Protein AF-A0A378VX87-F1 (afdb_monomer_lite)

Secondary structure (DSSP, 8-state):
-HHHHHHHHHHHHTT-------TTHHHHHHHHHHHHTT-TTPPTTSHHHHHHHHHHHHHHHHHHHHTT-SEE--GGGG-TTS-HHHHHHHHHHHHTT-SS-EE----TTTTTHHHHHHHHHHHTT-B---S-SSHHHHHHHHHHHHHTTPPPP-TTT-BTT-GGGSPSSPP-----

Foldseek 3Di:
DQQVVLVVVVCVVVVHDDDDPCPPVVVVVVVLVVQCPVVLPPDAQGVNVLVVLLVVLLVVVVVCQVVQNQEDEDPVLLDPSYDLVSNVVSNQVSCVVDPRHDYDSDRCNPPCSNVVVLVVQQVSFGFDDPFPPDPSRQVVSQVVCVVQVHHRDDPPQDTRNDPVSADPPHRPPPPD

InterPro domains:
  IPR003828 Epoxyqueuosine reductase QueH [PF02677] (2-139)
  IPR003828 Epoxyqueuosine reductase QueH [PTHR36701] (2-162)

pLDDT: mean 93.06, std 9.75, range [35.06, 98.69]

Sequence (176 aa):
MLRKEENMRFAEKFGIPFIDKDDDYENDRKEWFAKAKGMEFEPERGIRCTMCFDMRFEKAVQYAHEHGFPVFTSSLGISRWKNMAQINDCGHRAAAPYDDVAYWDFNWRKGGGGARMIEISKRENFYQQEYCGCAYSLRDSNAHRKSQGRIPVKLGVLYYGDESTQYEPAPVRVDK

Radius of gyration: 17.64 Å; chains: 1; bounding box: 44×40×40 Å

Organism: Neisseria gonorrhoeae (NCBI:txid485)

Structure (mmCIF, N/CA/C/O backbone):
data_AF-A0A378VX87-F1
#
_entry.id   AF-A0A378VX87-F1
#
loop_
_atom_site.group_PDB
_atom_site.id
_atom_site.type_symbol
_atom_site.label_atom_id
_atom_site.label_alt_id
_atom_site.label_comp_id
_atom_site.label_asym_id
_atom_site.label_entity_id
_atom_site.label_seq_id
_atom_site.pdbx_PDB_ins_code
_atom_site.Cartn_x
_atom_site.Cartn_y
_atom_site.Cartn_z
_atom_site.occupancy
_atom_site.B_iso_or_equiv
_atom_site.auth_seq_id
_atom_site.auth_comp_id
_atom_site.auth_asym_id
_atom_site.auth_atom_id
_atom_site.pdbx_PDB_model_num
ATOM 1 N N . MET A 1 1 ? 3.419 -8.139 12.192 1.00 80.06 1 MET A N 1
ATOM 2 C CA . MET A 1 1 ? 2.612 -6.985 11.722 1.00 80.06 1 MET A CA 1
ATOM 3 C C . MET A 1 1 ? 1.309 -7.494 11.106 1.00 80.06 1 MET A C 1
ATOM 5 O O . MET A 1 1 ? 1.377 -8.184 10.098 1.00 80.06 1 MET A O 1
ATOM 9 N N . LEU A 1 2 ? 0.143 -7.115 11.655 1.00 91.12 2 LEU A N 1
ATOM 10 C CA . LEU A 1 2 ? -1.183 -7.691 11.327 1.00 91.12 2 LEU A CA 1
ATOM 11 C C . LEU A 1 2 ? -1.453 -7.889 9.823 1.00 91.12 2 LEU A C 1
ATOM 13 O O . LEU A 1 2 ? -1.670 -9.005 9.367 1.00 91.12 2 LEU A O 1
ATOM 17 N N . ARG A 1 3 ? -1.395 -6.815 9.022 1.00 93.12 3 ARG A N 1
ATOM 18 C CA . ARG A 1 3 ? -1.710 -6.895 7.581 1.00 93.12 3 ARG A CA 1
ATOM 19 C C . ARG A 1 3 ? -0.696 -7.696 6.770 1.00 93.12 3 ARG A C 1
ATOM 21 O O . ARG A 1 3 ? -1.048 -8.232 5.727 1.00 93.12 3 ARG A O 1
ATOM 28 N N . LYS A 1 4 ? 0.561 -7.737 7.213 1.00 93.12 4 LYS A N 1
ATOM 29 C CA . LYS A 1 4 ? 1.614 -8.511 6.550 1.00 93.12 4 LYS A CA 1
ATOM 30 C C . LYS A 1 4 ? 1.384 -9.998 6.769 1.00 93.12 4 LYS A C 1
ATOM 32 O O . LYS A 1 4 ? 1.316 -10.731 5.795 1.00 93.12 4 LYS A O 1
ATOM 37 N N . GLU A 1 5 ? 1.180 -10.401 8.020 1.00 93.88 5 GLU A N 1
ATOM 38 C CA . GLU A 1 5 ? 0.854 -11.786 8.388 1.00 93.88 5 GLU A CA 1
ATOM 39 C C . GLU A 1 5 ? -0.410 -12.269 7.663 1.00 93.88 5 GLU A C 1
ATOM 41 O O . GLU A 1 5 ? -0.443 -13.369 7.118 1.00 93.88 5 GLU A O 1
ATOM 46 N N . GLU A 1 6 ? -1.429 -11.414 7.568 1.00 94.88 6 GLU A N 1
ATOM 47 C CA . GLU A 1 6 ? -2.657 -11.709 6.832 1.00 94.88 6 GLU A CA 1
ATOM 48 C C . GLU A 1 6 ? -2.429 -11.879 5.322 1.00 94.88 6 GLU A C 1
ATOM 50 O O . GLU A 1 6 ? -2.947 -12.827 4.729 1.00 94.88 6 GLU A O 1
ATOM 55 N N . ASN A 1 7 ? -1.627 -11.003 4.708 1.00 95.31 7 ASN A N 1
ATOM 56 C CA . ASN A 1 7 ? -1.278 -11.100 3.291 1.00 95.31 7 ASN A CA 1
ATOM 57 C C . ASN A 1 7 ? -0.438 -12.354 2.998 1.00 95.31 7 ASN A C 1
ATOM 59 O O . ASN A 1 7 ? -0.685 -13.027 2.004 1.00 95.31 7 ASN A O 1
ATOM 63 N N . MET A 1 8 ? 0.502 -12.704 3.884 1.00 95.88 8 MET A N 1
ATOM 64 C CA . MET A 1 8 ? 1.301 -13.931 3.782 1.00 95.88 8 MET A CA 1
ATOM 65 C C . MET A 1 8 ? 0.415 -15.178 3.842 1.00 95.88 8 MET A C 1
ATOM 67 O O . MET A 1 8 ? 0.482 -16.014 2.946 1.00 95.88 8 MET A O 1
ATOM 71 N N . ARG A 1 9 ? -0.483 -15.263 4.834 1.00 96.25 9 ARG A N 1
ATOM 72 C CA . ARG A 1 9 ? -1.447 -16.370 4.963 1.00 96.25 9 ARG A CA 1
ATOM 73 C C . ARG A 1 9 ? -2.354 -16.485 3.736 1.00 96.25 9 ARG A C 1
ATOM 75 O O . ARG A 1 9 ? -2.668 -17.586 3.290 1.00 96.25 9 ARG A O 1
ATOM 82 N N . PHE A 1 10 ? -2.810 -15.353 3.197 1.00 96.62 10 PHE A N 1
ATOM 83 C CA . PHE A 1 10 ? -3.632 -15.352 1.991 1.00 96.62 10 PHE A CA 1
ATOM 84 C C . PHE A 1 10 ? -2.829 -15.801 0.765 1.00 96.62 10 PHE A C 1
ATOM 86 O O . PHE A 1 10 ? -3.309 -16.640 0.013 1.00 96.62 10 PHE A O 1
ATOM 93 N N . ALA A 1 11 ? -1.600 -15.317 0.580 1.00 97.31 11 ALA A N 1
ATOM 94 C CA . ALA A 1 11 ? -0.733 -15.756 -0.510 1.00 97.31 11 ALA A CA 1
ATOM 95 C C . ALA A 1 11 ? -0.467 -17.271 -0.450 1.00 97.31 11 ALA A C 1
ATOM 97 O O . ALA A 1 11 ? -0.664 -17.962 -1.449 1.00 97.31 11 ALA A O 1
ATOM 98 N N . GLU A 1 12 ? -0.142 -17.799 0.734 1.00 97.31 12 GLU A N 1
ATOM 99 C CA . GLU A 1 12 ? 0.070 -19.231 0.975 1.00 97.31 12 GLU A CA 1
ATOM 100 C C . GLU A 1 12 ? -1.162 -20.068 0.603 1.00 97.31 12 GLU A C 1
ATOM 102 O O . GLU A 1 12 ? -1.052 -21.027 -0.161 1.00 97.31 12 GLU A O 1
ATOM 107 N N . LYS A 1 13 ? -2.359 -19.659 1.051 1.00 97.44 13 LYS A N 1
ATOM 108 C CA . LYS A 1 13 ? -3.634 -20.328 0.729 1.00 97.44 13 LYS A CA 1
ATOM 109 C C . LYS A 1 13 ? -3.875 -20.478 -0.779 1.00 97.44 13 LYS A C 1
ATOM 111 O O . LYS A 1 13 ? -4.534 -21.429 -1.194 1.00 97.44 13 LYS A O 1
ATOM 116 N N . PHE A 1 14 ? -3.382 -19.542 -1.588 1.00 97.31 14 PHE A N 1
ATOM 117 C CA . PHE A 1 14 ? -3.547 -19.542 -3.045 1.00 97.31 14 PHE A CA 1
ATOM 118 C C . PHE A 1 14 ? -2.292 -20.003 -3.803 1.00 97.31 14 PHE A C 1
ATOM 120 O O . PHE A 1 14 ? -2.272 -19.926 -5.030 1.00 97.31 14 PHE A O 1
ATOM 127 N N . GLY A 1 15 ? -1.259 -20.488 -3.103 1.00 97.38 15 GLY A N 1
ATOM 128 C CA . GLY A 1 15 ? -0.008 -20.937 -3.720 1.00 97.38 15 GLY A CA 1
ATOM 129 C C . GLY A 1 15 ? 0.768 -19.816 -4.417 1.00 97.38 15 GLY A C 1
ATOM 130 O O . GLY A 1 15 ? 1.484 -20.073 -5.382 1.00 97.38 15 GLY A O 1
ATOM 131 N N . ILE A 1 16 ? 0.603 -18.570 -3.968 1.00 97.31 16 ILE A N 1
ATOM 132 C CA . ILE A 1 16 ? 1.285 -17.399 -4.524 1.00 97.31 16 ILE A CA 1
ATOM 133 C C . ILE A 1 16 ? 2.618 -17.224 -3.783 1.00 97.31 16 ILE A C 1
ATOM 135 O O . ILE A 1 16 ? 2.599 -17.060 -2.560 1.00 97.31 16 ILE A O 1
ATOM 139 N N . PRO A 1 17 ? 3.773 -17.216 -4.480 1.00 96.50 17 PRO A N 1
ATOM 140 C CA . PRO A 1 17 ? 5.054 -16.918 -3.852 1.00 96.50 17 PRO A CA 1
ATOM 141 C C . PRO A 1 17 ? 5.031 -15.548 -3.170 1.00 96.50 17 PRO A C 1
ATOM 143 O O . PRO A 1 17 ? 4.633 -14.548 -3.769 1.00 96.50 17 PRO A O 1
ATOM 146 N N . PHE A 1 18 ? 5.476 -15.503 -1.917 1.00 96.00 18 PHE A N 1
ATOM 147 C CA . PHE A 1 18 ? 5.559 -14.274 -1.140 1.00 96.00 18 PHE A CA 1
ATOM 148 C C . PHE A 1 18 ? 7.023 -13.948 -0.863 1.00 96.00 18 PHE A C 1
ATOM 150 O O . PHE A 1 18 ? 7.706 -14.700 -0.171 1.00 96.00 18 PHE A O 1
ATOM 157 N N . ILE A 1 19 ? 7.494 -12.819 -1.387 1.00 94.81 19 ILE A N 1
ATOM 158 C CA . ILE A 1 19 ? 8.832 -12.309 -1.094 1.00 94.81 19 ILE A CA 1
ATOM 159 C C . ILE A 1 19 ? 8.708 -11.199 -0.061 1.00 94.81 19 ILE A C 1
ATOM 161 O O . ILE A 1 19 ? 8.079 -10.169 -0.303 1.00 94.81 19 ILE A O 1
ATOM 165 N N . ASP A 1 20 ? 9.323 -11.423 1.093 1.00 92.12 20 ASP A N 1
ATOM 166 C CA . ASP A 1 20 ? 9.333 -10.479 2.197 1.00 92.12 20 ASP A CA 1
ATOM 167 C C . ASP A 1 20 ? 10.644 -9.682 2.215 1.00 92.12 20 ASP A C 1
ATOM 169 O O . ASP A 1 20 ? 11.699 -10.219 2.540 1.00 92.12 20 ASP A O 1
ATOM 173 N N . LYS A 1 21 ? 10.577 -8.401 1.838 1.00 89.31 21 LYS A N 1
ATOM 174 C CA . LYS A 1 21 ? 11.708 -7.450 1.823 1.00 89.31 21 LYS A CA 1
ATOM 175 C C . LYS A 1 21 ? 11.678 -6.504 3.029 1.00 89.31 21 LYS A C 1
ATOM 177 O O . LYS A 1 21 ? 11.833 -5.296 2.888 1.00 89.31 21 LYS A O 1
ATOM 182 N N . ASP A 1 22 ? 11.383 -7.063 4.196 1.00 86.69 22 ASP A N 1
ATOM 183 C CA . ASP A 1 22 ? 11.254 -6.363 5.484 1.00 86.69 22 ASP A CA 1
ATOM 184 C C . ASP A 1 22 ? 12.345 -6.815 6.477 1.00 86.69 22 ASP A C 1
ATOM 186 O O . ASP A 1 22 ? 12.144 -6.851 7.691 1.00 86.69 22 ASP A O 1
ATOM 190 N N . ASP A 1 23 ? 13.490 -7.238 5.943 1.00 86.94 23 ASP A N 1
ATOM 191 C CA . ASP A 1 23 ? 14.649 -7.767 6.663 1.00 86.94 23 ASP A CA 1
ATOM 192 C C . ASP A 1 23 ? 15.389 -6.701 7.485 1.00 86.94 23 ASP A C 1
ATOM 194 O O . ASP A 1 23 ? 15.992 -7.031 8.506 1.00 86.94 23 ASP A O 1
ATOM 198 N N . ASP A 1 24 ? 15.267 -5.424 7.110 1.00 89.12 24 ASP A N 1
ATOM 199 C CA . ASP A 1 24 ? 15.825 -4.282 7.847 1.00 89.12 24 ASP A CA 1
ATOM 200 C C . ASP A 1 24 ? 14.764 -3.224 8.203 1.00 89.12 24 ASP A C 1
ATOM 202 O O . ASP A 1 24 ? 14.919 -2.016 7.994 1.00 89.12 24 ASP A O 1
ATOM 206 N N . TYR A 1 25 ? 13.644 -3.689 8.764 1.00 88.31 25 TYR A N 1
ATOM 207 C CA . TYR A 1 25 ? 12.509 -2.833 9.124 1.00 88.31 25 TYR A CA 1
ATOM 208 C C . TYR A 1 25 ? 12.900 -1.612 9.975 1.00 88.31 25 TYR A C 1
ATOM 210 O O . TYR A 1 25 ? 12.342 -0.523 9.822 1.00 88.31 25 TYR A O 1
ATOM 218 N N . GLU A 1 26 ? 13.836 -1.775 10.913 1.00 92.25 26 GLU A N 1
ATOM 219 C CA . GLU A 1 26 ? 14.213 -0.698 11.827 1.00 92.25 26 GLU A CA 1
ATOM 220 C C . GLU A 1 26 ? 14.936 0.441 11.099 1.00 92.25 26 GLU A C 1
ATOM 222 O O . GLU A 1 26 ? 14.643 1.612 11.371 1.00 92.25 26 GLU A O 1
ATOM 227 N N . ASN A 1 27 ? 15.840 0.133 10.165 1.00 93.56 27 ASN A N 1
ATOM 228 C CA . ASN A 1 27 ? 16.515 1.169 9.388 1.00 93.56 27 ASN A CA 1
ATOM 229 C C . ASN A 1 27 ? 15.591 1.760 8.323 1.00 93.56 27 ASN A C 1
ATOM 231 O O . ASN A 1 27 ? 15.534 2.985 8.215 1.00 93.56 27 ASN A O 1
ATOM 235 N N . ASP A 1 28 ? 14.770 0.944 7.660 1.00 92.06 28 ASP A N 1
ATOM 236 C CA . ASP A 1 28 ? 13.735 1.412 6.730 1.00 92.06 28 ASP A CA 1
ATOM 237 C C . ASP A 1 28 ? 12.781 2.409 7.387 1.00 92.06 28 ASP A C 1
ATOM 239 O O . ASP A 1 28 ? 12.429 3.452 6.824 1.00 92.06 28 ASP A O 1
ATOM 243 N N . ARG A 1 29 ? 12.379 2.120 8.628 1.00 93.69 29 ARG A N 1
ATOM 244 C CA . ARG A 1 29 ? 11.539 3.020 9.413 1.00 93.69 29 ARG A CA 1
ATOM 245 C C . ARG A 1 29 ? 12.254 4.341 9.686 1.00 93.69 29 ARG A C 1
ATOM 247 O O . ARG A 1 29 ? 11.643 5.399 9.524 1.00 93.69 29 ARG A O 1
ATOM 254 N N . LYS A 1 30 ? 13.516 4.303 10.126 1.00 96.38 30 LYS A N 1
ATOM 255 C CA . LYS A 1 30 ? 14.311 5.515 10.401 1.00 96.38 30 LYS A CA 1
ATOM 256 C C . LYS A 1 30 ? 14.510 6.349 9.140 1.00 96.38 30 LYS A C 1
ATOM 258 O O . LYS A 1 30 ? 14.310 7.561 9.195 1.00 96.38 30 LYS A O 1
ATOM 263 N N . GLU A 1 31 ? 14.850 5.715 8.022 1.00 96.38 31 GLU A N 1
ATOM 264 C CA . GLU A 1 31 ? 15.008 6.377 6.728 1.00 96.38 31 GLU A CA 1
ATOM 265 C C . GLU A 1 31 ? 13.702 7.051 6.302 1.00 96.38 31 GLU A C 1
ATOM 267 O O . GLU A 1 31 ? 13.700 8.230 5.939 1.00 96.38 31 GLU A O 1
ATOM 272 N N . TRP A 1 32 ? 12.573 6.348 6.427 1.00 97.00 32 TRP A N 1
ATOM 273 C CA . TRP A 1 32 ? 11.270 6.917 6.105 1.00 97.00 32 TRP A CA 1
ATOM 274 C C . TRP A 1 32 ? 10.966 8.164 6.944 1.00 97.00 32 TRP A C 1
ATOM 276 O O . TRP A 1 32 ? 10.532 9.178 6.398 1.00 97.00 32 TRP A O 1
ATOM 286 N N . PHE A 1 33 ? 11.223 8.130 8.258 1.00 97.81 33 PHE A N 1
ATOM 287 C CA . PHE A 1 33 ? 11.037 9.305 9.119 1.00 97.81 33 PHE A CA 1
ATOM 288 C C . PHE A 1 33 ? 12.003 10.443 8.777 1.00 97.81 33 PHE A C 1
ATOM 290 O O . PHE A 1 33 ? 11.596 11.603 8.805 1.00 97.81 33 PHE A O 1
ATOM 297 N N . ALA A 1 34 ? 13.250 10.133 8.419 1.00 98.12 34 ALA A N 1
ATOM 298 C CA . ALA A 1 34 ? 14.219 11.134 7.990 1.00 98.12 34 ALA A CA 1
ATOM 299 C C . ALA A 1 34 ? 13.764 11.844 6.703 1.00 98.12 34 ALA A C 1
ATOM 301 O O . ALA A 1 34 ? 13.784 13.073 6.653 1.00 98.12 34 ALA A O 1
ATOM 302 N N . LYS A 1 35 ? 13.277 11.097 5.700 1.00 97.62 35 LYS A N 1
ATOM 303 C CA . LYS A 1 35 ? 12.718 11.661 4.456 1.00 97.62 35 LYS A CA 1
ATOM 304 C C . LYS A 1 35 ? 11.398 12.405 4.675 1.00 97.62 35 LYS A C 1
ATOM 306 O O . LYS A 1 35 ? 11.098 13.344 3.947 1.00 97.62 35 LYS A O 1
ATOM 311 N N . ALA A 1 36 ? 10.599 11.994 5.662 1.00 97.69 36 ALA A N 1
ATOM 312 C CA . ALA A 1 36 ? 9.327 12.638 5.993 1.00 97.69 36 ALA A CA 1
ATOM 313 C C . ALA A 1 36 ? 9.474 13.940 6.795 1.00 97.69 36 ALA A C 1
ATOM 315 O O . ALA A 1 36 ? 8.471 14.630 7.001 1.00 97.69 36 ALA A O 1
ATOM 316 N N . LYS A 1 37 ? 10.684 14.275 7.257 1.00 98.00 37 LYS A N 1
ATOM 317 C CA . LYS A 1 37 ? 10.946 15.488 8.033 1.00 98.00 37 LYS A CA 1
ATOM 318 C C . LYS A 1 37 ? 10.551 16.738 7.241 1.00 98.00 37 LYS A C 1
ATOM 320 O O . LYS A 1 37 ? 10.949 16.902 6.091 1.00 98.00 37 LYS A O 1
ATOM 325 N N . GLY A 1 38 ? 9.778 17.625 7.861 1.00 98.06 38 GLY A N 1
ATOM 326 C CA . GLY A 1 38 ? 9.196 18.809 7.218 1.00 98.06 38 GLY A CA 1
ATOM 327 C C . GLY A 1 38 ? 7.882 18.546 6.469 1.00 98.06 38 GLY A C 1
ATOM 328 O O . GLY A 1 38 ? 7.250 19.493 6.012 1.00 98.06 38 GLY A O 1
ATOM 329 N N . MET A 1 39 ? 7.441 17.286 6.359 1.00 98.25 39 MET A N 1
ATOM 330 C CA . MET A 1 39 ? 6.168 16.889 5.740 1.00 98.25 39 MET A CA 1
ATOM 331 C C . MET A 1 39 ? 5.169 16.324 6.764 1.00 98.25 39 MET A C 1
ATOM 333 O O . MET A 1 39 ? 4.192 15.649 6.413 1.00 98.25 39 MET A O 1
ATOM 337 N N . GLU A 1 40 ? 5.397 16.555 8.057 1.00 97.12 40 GLU A N 1
ATOM 338 C CA . GLU A 1 40 ? 4.624 15.956 9.146 1.00 97.12 40 GLU A CA 1
ATOM 339 C C . GLU A 1 40 ? 3.159 16.388 9.107 1.00 97.12 40 GLU A C 1
ATOM 341 O O . GLU A 1 40 ? 2.287 15.619 9.508 1.00 97.12 40 GLU A O 1
ATOM 346 N N . PHE A 1 41 ? 2.870 17.593 8.615 1.00 97.00 41 PHE A N 1
ATOM 347 C CA . PHE A 1 41 ? 1.520 18.164 8.534 1.00 97.00 41 PHE A CA 1
ATOM 348 C C . PHE A 1 41 ? 0.950 18.217 7.117 1.00 97.00 41 PHE A C 1
ATOM 350 O O . PHE A 1 41 ? -0.171 18.681 6.932 1.00 97.00 41 PHE A O 1
ATOM 357 N N . GLU A 1 42 ? 1.670 17.678 6.132 1.00 97.19 42 GLU A N 1
ATOM 358 C CA . GLU A 1 42 ? 1.128 17.511 4.786 1.00 97.19 42 GLU A CA 1
ATOM 359 C C . GLU A 1 42 ? -0.147 16.655 4.827 1.00 97.19 42 GLU A C 1
ATOM 361 O O . GLU A 1 42 ? -0.187 15.640 5.539 1.00 97.19 42 GLU A O 1
ATOM 366 N N . PRO A 1 43 ? -1.202 17.017 4.086 1.00 94.06 43 PRO A N 1
ATOM 367 C CA . PRO A 1 43 ? -2.415 16.218 4.048 1.00 94.06 43 PRO A CA 1
ATOM 368 C C . PRO A 1 43 ? -2.166 14.873 3.354 1.00 94.06 43 PRO A C 1
ATOM 370 O O . PRO A 1 43 ? -1.217 14.682 2.587 1.00 94.06 43 PRO A O 1
ATOM 373 N N . GLU A 1 44 ? -3.051 13.903 3.586 1.00 92.81 44 GLU A N 1
ATOM 374 C CA . GLU A 1 44 ? -3.088 12.708 2.742 1.00 92.81 44 GLU A CA 1
ATOM 375 C C . GLU A 1 44 ? -3.337 13.106 1.276 1.00 92.81 44 GLU A C 1
ATOM 377 O O . GLU A 1 44 ? -4.119 14.013 1.002 1.00 92.81 44 GLU A O 1
ATOM 382 N N . ARG A 1 45 ? -2.671 12.419 0.336 1.00 95.12 45 ARG A N 1
ATOM 383 C CA . ARG A 1 45 ? -2.539 12.796 -1.090 1.00 95.12 45 ARG A CA 1
ATOM 384 C C . ARG A 1 45 ? -1.610 13.991 -1.361 1.00 95.12 45 ARG A C 1
ATOM 386 O O . ARG A 1 45 ? -1.381 14.293 -2.526 1.00 95.12 45 ARG A O 1
ATOM 393 N N . GLY A 1 46 ? -1.038 14.620 -0.333 1.00 96.44 46 GLY A N 1
ATOM 394 C CA . GLY A 1 46 ? 0.023 15.624 -0.468 1.00 96.44 46 GLY A CA 1
ATOM 395 C C . GLY A 1 46 ? 1.395 15.015 -0.774 1.00 96.44 46 GLY A C 1
ATOM 396 O O . GLY A 1 46 ? 1.523 13.807 -1.009 1.00 96.44 46 GLY A O 1
ATOM 397 N N . ILE A 1 47 ? 2.440 15.846 -0.726 1.00 97.94 47 ILE A N 1
ATOM 398 C CA . ILE A 1 47 ? 3.808 15.467 -1.134 1.00 97.94 47 ILE A CA 1
ATOM 399 C C . ILE A 1 47 ? 4.402 14.333 -0.287 1.00 97.94 47 ILE A C 1
ATOM 401 O O . ILE A 1 47 ? 5.162 13.512 -0.797 1.00 97.94 47 ILE A O 1
ATOM 405 N N . ARG A 1 48 ? 3.979 14.200 0.978 1.00 97.88 48 ARG A N 1
ATOM 406 C CA . ARG A 1 48 ? 4.376 13.074 1.835 1.00 97.88 48 ARG A CA 1
ATOM 407 C C . ARG A 1 48 ? 3.960 11.730 1.243 1.00 97.88 48 ARG A C 1
ATOM 409 O O . ARG A 1 48 ? 4.684 10.748 1.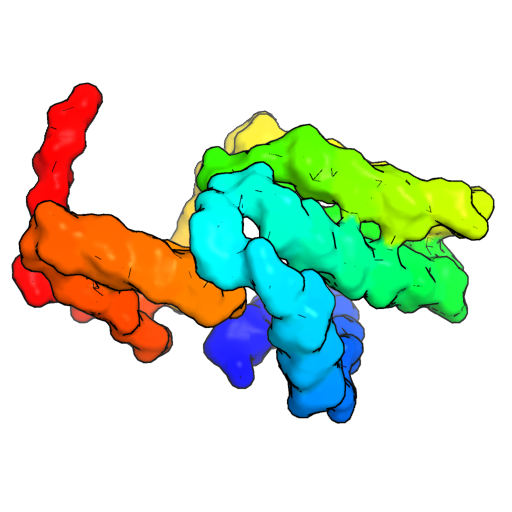382 1.00 97.88 48 ARG A O 1
ATOM 416 N N . CYS A 1 49 ? 2.776 11.659 0.630 1.00 97.81 49 CYS A N 1
ATOM 417 C CA . CYS A 1 49 ? 2.316 10.431 -0.012 1.00 97.81 49 CYS A CA 1
ATOM 418 C C . CYS A 1 49 ? 3.161 10.108 -1.245 1.00 97.81 49 CYS A C 1
ATOM 420 O O . CYS A 1 49 ? 3.538 8.952 -1.385 1.00 97.81 49 CYS A O 1
ATOM 422 N N . THR A 1 50 ? 3.519 11.107 -2.059 1.00 98.31 50 THR A N 1
ATOM 423 C CA . THR A 1 50 ? 4.449 10.941 -3.190 1.00 98.31 50 THR A CA 1
ATOM 424 C C . THR A 1 50 ? 5.779 10.351 -2.718 1.00 98.31 50 THR A C 1
ATOM 426 O O . THR A 1 50 ? 6.114 9.249 -3.129 1.00 98.31 50 THR A O 1
ATOM 429 N N . MET A 1 51 ? 6.447 10.986 -1.745 1.00 98.12 51 MET A N 1
ATOM 430 C CA . MET A 1 51 ? 7.706 10.482 -1.166 1.00 98.12 51 MET A CA 1
ATOM 431 C C . MET A 1 51 ? 7.568 9.042 -0.644 1.00 98.12 51 MET A C 1
ATOM 433 O O . MET A 1 51 ? 8.404 8.177 -0.892 1.00 98.12 51 MET A O 1
ATOM 437 N N . CYS A 1 52 ? 6.473 8.768 0.069 1.00 97.62 52 CYS A N 1
ATOM 438 C CA . CYS A 1 52 ? 6.175 7.459 0.637 1.00 97.62 52 CYS A CA 1
ATOM 439 C C . CYS A 1 52 ? 5.981 6.378 -0.443 1.00 97.62 52 CYS A C 1
ATOM 441 O O . CYS A 1 52 ? 6.305 5.213 -0.195 1.00 97.62 52 CYS A O 1
ATOM 443 N N . PHE A 1 53 ? 5.411 6.732 -1.596 1.00 98.00 53 PHE A N 1
ATOM 444 C CA . PHE A 1 53 ? 5.220 5.822 -2.720 1.00 98.00 53 PHE A CA 1
ATOM 445 C C . PHE A 1 53 ? 6.505 5.641 -3.517 1.00 98.00 53 PHE A C 1
ATOM 447 O O . PHE A 1 53 ? 6.850 4.490 -3.757 1.00 98.00 53 PHE A O 1
ATOM 454 N N . ASP A 1 54 ? 7.228 6.719 -3.840 1.00 98.12 54 ASP A N 1
ATOM 455 C CA . ASP A 1 54 ? 8.509 6.661 -4.559 1.00 98.12 54 ASP A CA 1
ATOM 456 C C . ASP A 1 54 ? 9.462 5.675 -3.860 1.00 98.12 54 ASP A C 1
ATOM 458 O O . ASP A 1 54 ? 9.839 4.671 -4.453 1.00 98.12 54 ASP A O 1
ATOM 462 N N . MET A 1 55 ? 9.684 5.833 -2.548 1.00 95.94 55 MET A N 1
ATOM 463 C CA . MET A 1 55 ? 10.552 4.939 -1.763 1.00 95.94 55 MET A CA 1
ATOM 464 C C . MET A 1 55 ? 10.139 3.453 -1.826 1.00 95.94 55 MET A C 1
ATOM 466 O O . MET A 1 55 ? 10.976 2.558 -1.754 1.00 95.94 55 MET A O 1
ATOM 470 N N . ARG A 1 56 ? 8.834 3.157 -1.919 1.00 95.94 56 ARG A N 1
ATOM 471 C CA . ARG A 1 56 ? 8.330 1.771 -2.006 1.00 95.94 56 ARG A CA 1
ATOM 472 C C . ARG A 1 56 ? 8.443 1.219 -3.420 1.00 95.94 56 ARG A C 1
ATOM 474 O O . ARG A 1 56 ? 8.747 0.042 -3.585 1.00 95.94 56 ARG A O 1
ATOM 481 N N . PHE A 1 57 ? 8.158 2.049 -4.418 1.00 98.25 57 PHE A N 1
ATOM 482 C CA . PHE A 1 57 ? 8.227 1.657 -5.815 1.00 98.25 57 PHE A CA 1
ATOM 483 C C . PHE A 1 57 ? 9.668 1.466 -6.277 1.00 98.25 57 PHE A C 1
ATOM 485 O O . PHE A 1 57 ? 9.910 0.491 -6.974 1.00 98.25 57 PHE A O 1
ATOM 492 N N . GLU A 1 58 ? 10.612 2.294 -5.820 1.00 97.31 58 GLU A N 1
ATOM 493 C CA . GLU A 1 58 ? 12.055 2.128 -6.055 1.00 97.31 58 GLU A CA 1
ATOM 494 C C . GLU A 1 58 ? 12.541 0.746 -5.598 1.00 97.31 58 GLU A C 1
ATOM 496 O O . GLU A 1 58 ? 13.152 0.015 -6.374 1.00 97.31 58 GLU A O 1
ATOM 501 N N . LYS A 1 59 ? 12.182 0.322 -4.379 1.00 95.62 59 LYS A N 1
ATOM 502 C CA . LYS A 1 59 ? 12.520 -1.024 -3.888 1.00 95.62 59 LYS A CA 1
ATOM 503 C C . LYS A 1 59 ? 11.841 -2.138 -4.691 1.00 95.62 59 LYS A C 1
ATOM 505 O O . LYS A 1 59 ? 12.454 -3.167 -4.964 1.00 95.62 59 LYS A O 1
ATOM 510 N N . ALA A 1 60 ? 10.569 -1.957 -5.051 1.00 97.19 60 ALA A N 1
ATOM 511 C CA . ALA A 1 60 ? 9.803 -2.972 -5.775 1.00 97.19 60 ALA A CA 1
ATOM 512 C C . ALA A 1 60 ? 10.319 -3.184 -7.207 1.00 97.19 60 ALA A C 1
ATOM 514 O O . ALA A 1 60 ? 10.448 -4.326 -7.642 1.00 97.19 60 ALA A O 1
ATOM 515 N N . VAL A 1 61 ? 10.623 -2.101 -7.925 1.00 98.44 61 VAL A N 1
ATOM 516 C CA . VAL A 1 61 ? 11.140 -2.178 -9.295 1.00 98.44 61 VAL A CA 1
ATOM 517 C C . VAL A 1 61 ? 12.578 -2.680 -9.326 1.00 98.44 61 VAL A C 1
ATOM 519 O O . VAL A 1 61 ? 12.900 -3.498 -10.179 1.00 98.44 61 VAL A O 1
ATOM 522 N N . GLN A 1 62 ? 13.412 -2.284 -8.356 1.00 97.56 62 GLN A N 1
ATOM 523 C CA . GLN A 1 62 ? 14.762 -2.822 -8.223 1.00 97.56 62 GLN A CA 1
ATOM 524 C C . GLN A 1 62 ? 14.712 -4.345 -8.065 1.00 97.56 62 GLN A C 1
ATOM 526 O O . GLN A 1 62 ? 15.409 -5.066 -8.772 1.00 97.56 62 GLN A O 1
ATOM 531 N N . TYR A 1 63 ? 13.831 -4.847 -7.193 1.00 97.44 63 TYR A N 1
ATOM 532 C CA . TYR A 1 63 ? 13.653 -6.287 -7.033 1.00 97.44 63 TYR A CA 1
ATOM 533 C C . TYR A 1 63 ? 13.165 -6.958 -8.322 1.00 97.44 63 TYR A C 1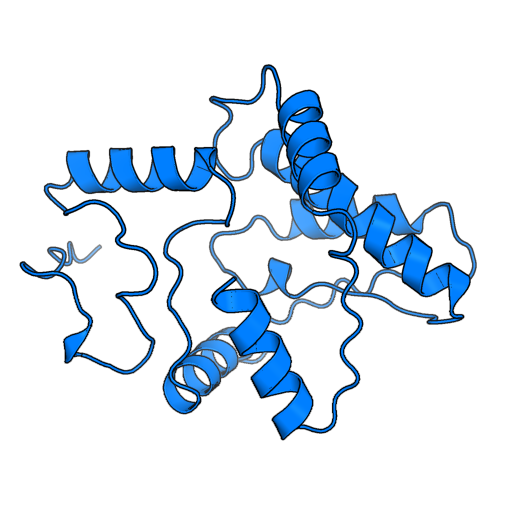
ATOM 535 O O . TYR A 1 63 ? 13.658 -8.028 -8.678 1.00 97.44 63 TYR A O 1
ATOM 543 N N . ALA A 1 64 ? 12.210 -6.333 -9.020 1.00 98.19 64 ALA A N 1
ATOM 544 C CA . ALA A 1 64 ? 11.699 -6.837 -10.288 1.00 98.19 64 ALA A CA 1
ATOM 545 C C . ALA A 1 64 ? 12.818 -6.984 -11.332 1.00 98.19 64 ALA A C 1
ATOM 547 O O . ALA A 1 64 ? 12.963 -8.060 -11.909 1.00 98.19 64 ALA A O 1
ATOM 548 N N . HIS A 1 65 ? 13.646 -5.950 -11.484 1.00 98.31 65 HIS A N 1
ATOM 549 C CA . HIS A 1 65 ? 14.802 -5.922 -12.378 1.00 98.31 65 HIS A CA 1
ATOM 550 C C . HIS A 1 65 ? 15.824 -7.013 -12.025 1.00 98.31 65 HIS A C 1
ATOM 552 O O . HIS A 1 65 ? 16.147 -7.863 -12.851 1.00 98.31 65 HIS A O 1
ATOM 558 N N . GLU A 1 66 ? 16.261 -7.071 -10.763 1.00 98.12 66 GLU A N 1
ATOM 559 C CA . GLU A 1 66 ? 17.266 -8.037 -10.287 1.00 98.12 66 GLU A CA 1
ATOM 560 C C . GLU A 1 66 ? 16.851 -9.508 -10.477 1.00 98.12 66 GLU A C 1
ATOM 562 O O . GLU A 1 66 ? 17.704 -10.393 -10.511 1.00 98.12 66 GLU A O 1
ATOM 567 N N . HIS A 1 67 ? 15.547 -9.779 -10.590 1.00 97.94 67 HIS A N 1
ATOM 568 C CA . HIS A 1 67 ? 14.990 -11.132 -10.684 1.00 97.94 67 HIS A CA 1
ATOM 569 C C . HIS A 1 67 ? 14.298 -11.404 -12.028 1.00 97.94 67 HIS A C 1
ATOM 571 O O . HIS A 1 67 ? 13.650 -12.441 -12.182 1.00 97.94 67 HIS A O 1
ATOM 577 N N . GLY A 1 68 ? 14.434 -10.501 -13.007 1.00 98.06 68 GLY A N 1
ATOM 578 C CA . GLY A 1 68 ? 13.906 -10.683 -14.360 1.00 98.06 68 GLY A CA 1
ATOM 579 C C . GLY A 1 68 ? 12.377 -10.691 -14.452 1.00 98.06 68 GLY A C 1
ATOM 580 O O . GLY A 1 68 ? 11.820 -11.335 -15.343 1.00 98.06 68 GLY A O 1
ATOM 581 N N . PHE A 1 69 ? 11.678 -10.012 -13.539 1.00 98.19 69 PHE A N 1
ATOM 582 C CA . PHE A 1 69 ? 10.237 -9.799 -13.653 1.00 98.19 69 PHE A CA 1
ATOM 583 C C . PHE A 1 69 ? 9.967 -8.646 -14.633 1.00 98.19 69 PHE A C 1
ATOM 585 O O . PHE A 1 69 ? 10.259 -7.500 -14.302 1.00 98.19 69 PHE A O 1
ATOM 592 N N . PRO A 1 70 ? 9.339 -8.893 -15.798 1.00 98.25 70 PRO A N 1
ATOM 593 C CA . PRO A 1 70 ? 9.191 -7.869 -16.837 1.00 98.25 70 PRO A CA 1
ATOM 594 C C . PRO A 1 70 ? 8.145 -6.800 -16.494 1.00 98.25 70 PRO A C 1
ATOM 596 O O . PRO A 1 70 ? 8.023 -5.783 -17.175 1.00 98.25 70 PRO A O 1
ATOM 599 N N . VAL A 1 71 ? 7.322 -7.054 -15.474 1.00 98.44 71 VAL A N 1
ATOM 600 C CA . VAL A 1 71 ? 6.200 -6.204 -15.086 1.00 98.44 71 VAL A CA 1
ATOM 601 C C . VAL A 1 71 ? 6.063 -6.192 -13.570 1.00 98.44 71 VAL A C 1
ATOM 603 O O . VAL A 1 71 ? 6.076 -7.243 -12.929 1.00 98.44 71 VAL A O 1
ATOM 606 N N . PHE A 1 72 ? 5.825 -5.011 -13.007 1.00 98.25 72 PHE A N 1
ATOM 607 C CA . PHE A 1 72 ? 5.407 -4.835 -11.617 1.00 98.25 72 PHE A CA 1
ATOM 608 C C . PHE A 1 72 ? 4.185 -3.913 -11.531 1.00 98.25 72 PHE A C 1
ATOM 610 O O . PHE A 1 72 ? 3.893 -3.128 -12.432 1.00 98.25 72 PHE A O 1
ATOM 617 N N . THR A 1 73 ? 3.424 -4.022 -10.445 1.00 97.88 73 THR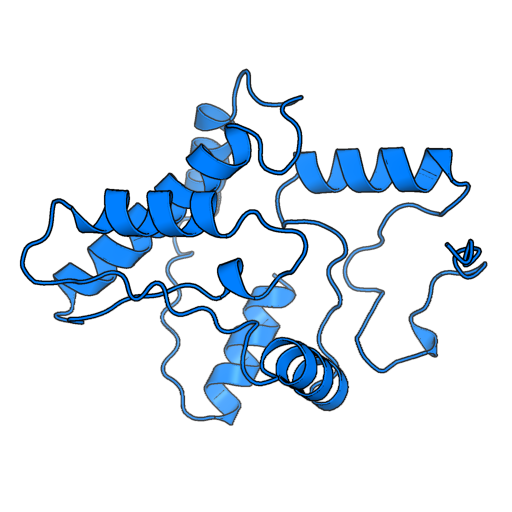 A N 1
ATOM 618 C CA . THR A 1 73 ? 2.232 -3.197 -10.199 1.00 97.88 73 THR A CA 1
ATOM 619 C C . THR A 1 73 ? 2.004 -3.027 -8.699 1.00 97.88 73 THR A C 1
ATOM 621 O O . THR A 1 73 ? 2.770 -3.531 -7.877 1.00 97.88 73 THR A O 1
ATOM 624 N N . SER A 1 74 ? 0.947 -2.313 -8.314 1.00 96.12 74 SER A N 1
ATOM 625 C CA . SER A 1 74 ? 0.613 -2.079 -6.915 1.00 96.12 74 SER A CA 1
ATOM 626 C C . SER A 1 74 ? -0.876 -2.186 -6.617 1.00 96.12 74 SER A C 1
ATOM 628 O O . SER A 1 74 ? -1.733 -1.676 -7.336 1.00 96.12 74 SER A O 1
ATOM 630 N N . SER A 1 75 ? -1.185 -2.760 -5.454 1.00 94.06 75 SER A N 1
ATOM 631 C CA . SER A 1 75 ? -2.535 -2.759 -4.886 1.00 94.06 75 SER A CA 1
ATOM 632 C C . SER A 1 75 ? -2.951 -1.398 -4.314 1.00 94.06 75 SER A C 1
ATOM 634 O O . SER A 1 75 ? -4.134 -1.198 -4.038 1.00 94.06 75 SER A O 1
ATOM 636 N N . LEU A 1 76 ? -2.035 -0.424 -4.177 1.00 93.81 76 LEU A N 1
ATOM 637 C CA . LEU A 1 76 ? -2.346 0.931 -3.688 1.00 93.81 76 LEU A CA 1
ATOM 638 C C . LEU A 1 76 ? -3.478 1.590 -4.495 1.00 93.81 76 LEU A C 1
ATOM 640 O O . LEU A 1 76 ? -4.304 2.324 -3.939 1.00 93.81 76 LEU A O 1
ATOM 644 N N . GLY A 1 77 ? -3.541 1.279 -5.793 1.00 92.00 77 GLY A N 1
ATOM 645 C CA . GLY A 1 77 ? -4.540 1.782 -6.726 1.00 92.00 77 GLY A CA 1
ATOM 646 C C . GLY A 1 77 ? -5.976 1.368 -6.401 1.00 92.00 77 GLY A C 1
ATOM 647 O O . GLY A 1 77 ? -6.884 2.090 -6.797 1.00 92.00 77 GLY A O 1
ATOM 648 N N . ILE A 1 78 ? -6.235 0.297 -5.636 1.00 92.75 78 ILE A N 1
ATOM 649 C CA . ILE A 1 78 ? -7.611 -0.185 -5.391 1.00 92.75 78 ILE A CA 1
ATOM 650 C C . ILE A 1 78 ? -8.430 0.745 -4.479 1.00 92.75 78 ILE A C 1
ATOM 652 O O . ILE A 1 78 ? -9.653 0.834 -4.597 1.00 92.75 78 ILE A O 1
ATOM 656 N N . SER A 1 79 ? -7.780 1.476 -3.570 1.00 88.94 79 SER A N 1
ATOM 657 C CA . SER A 1 79 ? -8.482 2.288 -2.571 1.00 88.94 79 SER A CA 1
ATOM 658 C C . SER A 1 79 ? -9.034 3.578 -3.173 1.00 88.94 79 SER A C 1
ATOM 660 O O . SER A 1 79 ? -8.270 4.446 -3.588 1.00 88.94 79 SER A O 1
ATOM 662 N N . ARG A 1 80 ? -10.359 3.783 -3.115 1.00 87.94 80 ARG A N 1
ATOM 663 C CA . ARG A 1 80 ? -11.014 5.037 -3.551 1.00 87.94 80 ARG A CA 1
ATOM 664 C C . ARG A 1 80 ? -10.488 6.295 -2.848 1.00 87.94 80 ARG A C 1
ATOM 666 O O . ARG A 1 80 ? -10.659 7.401 -3.349 1.00 87.94 80 ARG A O 1
ATOM 673 N N . TRP A 1 81 ? -9.863 6.130 -1.683 1.00 88.00 81 TRP A N 1
ATOM 674 C CA . TRP A 1 81 ? -9.322 7.231 -0.893 1.00 88.00 81 TRP A CA 1
ATOM 675 C C . TRP A 1 81 ? -7.953 7.704 -1.386 1.00 88.00 81 TRP A C 1
ATOM 677 O O . TRP A 1 81 ? -7.495 8.755 -0.943 1.00 88.00 81 TRP A O 1
ATOM 687 N N . LYS A 1 82 ? -7.317 6.992 -2.321 1.00 91.94 82 LYS A N 1
ATOM 688 C CA . LYS A 1 82 ? -6.027 7.369 -2.903 1.00 91.94 82 LYS A CA 1
ATOM 689 C C . LYS A 1 82 ? -6.177 8.100 -4.230 1.00 91.94 82 LYS A C 1
ATOM 691 O O . LYS A 1 82 ? -7.050 7.762 -5.036 1.00 91.94 82 LYS A O 1
ATOM 696 N N . ASN A 1 83 ? -5.271 9.046 -4.472 1.00 95.69 83 ASN A N 1
ATOM 697 C CA . ASN A 1 83 ? -5.092 9.650 -5.785 1.00 95.69 83 ASN A CA 1
ATOM 698 C C . ASN A 1 83 ? -4.371 8.643 -6.696 1.00 95.69 83 ASN A C 1
ATOM 700 O O . ASN A 1 83 ? -3.216 8.307 -6.459 1.00 95.69 83 ASN A O 1
ATOM 704 N N . MET A 1 84 ? -5.083 8.126 -7.699 1.00 95.69 84 MET A N 1
ATOM 705 C CA . MET A 1 84 ? -4.550 7.096 -8.595 1.00 95.69 84 MET A CA 1
ATOM 706 C C . MET A 1 84 ? -3.485 7.653 -9.541 1.00 95.69 84 MET A C 1
ATOM 708 O O . MET A 1 84 ? -2.509 6.960 -9.791 1.00 95.69 84 MET A O 1
ATOM 712 N N . ALA A 1 85 ? -3.639 8.899 -10.005 1.00 97.44 85 ALA A N 1
ATOM 713 C CA . ALA A 1 85 ? -2.638 9.546 -10.849 1.00 97.44 85 ALA A CA 1
ATOM 714 C C . ALA A 1 85 ? -1.316 9.682 -10.085 1.00 97.44 85 ALA A C 1
ATOM 716 O O . ALA A 1 85 ? -0.301 9.194 -10.546 1.00 97.44 85 ALA A O 1
ATOM 717 N N . GLN A 1 86 ? -1.367 10.170 -8.838 1.00 98.12 86 GLN A N 1
ATOM 718 C CA . GLN A 1 86 ? -0.190 10.253 -7.963 1.00 98.12 86 GLN A CA 1
ATOM 719 C C . GLN A 1 86 ? 0.523 8.901 -7.783 1.00 98.12 86 GLN A C 1
ATOM 721 O O . GLN A 1 86 ? 1.745 8.851 -7.799 1.00 98.12 86 GLN A O 1
ATOM 726 N N . ILE A 1 87 ? -0.225 7.810 -7.582 1.00 98.00 87 ILE A N 1
ATOM 727 C CA . ILE A 1 87 ? 0.362 6.467 -7.435 1.00 98.00 87 ILE A CA 1
ATOM 728 C C . ILE A 1 87 ? 1.019 6.021 -8.743 1.00 98.00 87 ILE A C 1
ATOM 730 O O . ILE A 1 87 ? 2.137 5.516 -8.715 1.00 98.00 87 ILE A O 1
ATOM 734 N N . ASN A 1 88 ? 0.323 6.198 -9.867 1.00 98.31 88 ASN A N 1
ATOM 735 C CA . ASN A 1 88 ? 0.813 5.763 -11.168 1.00 98.31 88 ASN A CA 1
ATOM 736 C C . ASN A 1 88 ? 2.034 6.573 -11.608 1.00 98.31 88 ASN A C 1
ATOM 738 O O . ASN A 1 88 ? 2.985 5.985 -12.107 1.00 98.31 88 ASN A O 1
ATOM 742 N N . ASP A 1 89 ? 2.051 7.878 -11.339 1.00 98.56 89 ASP A N 1
ATOM 743 C CA . ASP A 1 89 ? 3.201 8.741 -11.599 1.00 98.56 89 ASP A CA 1
ATOM 744 C C . ASP A 1 89 ? 4.438 8.254 -10.831 1.00 98.56 89 ASP A C 1
ATOM 746 O O . ASP A 1 89 ? 5.517 8.179 -11.409 1.00 98.56 89 ASP A O 1
ATOM 750 N N . CYS A 1 90 ? 4.300 7.864 -9.556 1.00 98.69 90 CYS A N 1
ATOM 751 C CA . CYS A 1 90 ? 5.399 7.264 -8.787 1.00 98.69 90 CYS A CA 1
ATOM 752 C C . CYS A 1 90 ? 5.862 5.919 -9.375 1.00 98.69 90 CYS A C 1
ATOM 754 O O . CYS A 1 90 ? 7.063 5.676 -9.461 1.00 98.69 90 CYS A O 1
ATOM 756 N N . GLY A 1 91 ? 4.931 5.056 -9.796 1.00 98.56 91 GLY A N 1
ATOM 757 C CA . GLY A 1 91 ? 5.257 3.769 -10.419 1.00 98.56 91 GLY A CA 1
ATOM 758 C C . GLY A 1 91 ? 6.026 3.930 -11.734 1.00 98.56 91 GLY A C 1
ATOM 759 O O . GLY A 1 91 ? 7.081 3.326 -11.909 1.00 98.56 91 GLY A O 1
ATOM 760 N N . HIS A 1 92 ? 5.550 4.811 -12.619 1.00 98.69 92 HIS A N 1
ATOM 761 C CA . HIS A 1 92 ? 6.223 5.148 -13.879 1.00 98.69 92 HIS A CA 1
ATOM 762 C C . HIS A 1 92 ? 7.593 5.795 -13.644 1.00 98.69 92 HIS A C 1
ATOM 764 O O . HIS A 1 92 ? 8.564 5.429 -14.301 1.00 98.69 92 HIS A O 1
ATOM 770 N N . ARG A 1 93 ? 7.704 6.711 -12.670 1.00 98.62 93 ARG A N 1
ATOM 771 C CA . ARG A 1 93 ? 8.979 7.351 -12.302 1.00 98.62 93 ARG A CA 1
ATOM 772 C C . ARG A 1 93 ? 10.007 6.332 -11.805 1.00 98.62 93 ARG A C 1
ATOM 774 O O . ARG A 1 93 ? 11.173 6.443 -12.162 1.00 98.62 93 ARG A O 1
ATOM 781 N N . ALA A 1 94 ? 9.576 5.355 -11.006 1.00 98.69 94 ALA A N 1
ATOM 782 C CA . ALA A 1 94 ? 10.447 4.295 -10.509 1.00 98.69 94 ALA A CA 1
ATOM 783 C C . ALA A 1 94 ? 10.908 3.351 -11.632 1.00 98.69 94 ALA A C 1
ATOM 785 O O . ALA A 1 94 ? 12.052 2.916 -11.617 1.00 98.69 94 ALA A O 1
ATOM 786 N N . ALA A 1 95 ? 10.042 3.064 -12.610 1.00 98.62 95 ALA A N 1
ATOM 787 C CA . ALA A 1 95 ? 10.361 2.216 -13.760 1.00 98.62 95 ALA A CA 1
ATOM 788 C C . ALA A 1 95 ? 11.306 2.868 -14.775 1.00 98.62 95 ALA A C 1
ATOM 790 O O . ALA A 1 95 ? 12.089 2.169 -15.402 1.00 98.62 95 ALA A O 1
ATOM 791 N N . ALA A 1 96 ? 11.258 4.195 -14.919 1.00 98.44 96 ALA A N 1
ATOM 792 C CA . ALA A 1 96 ? 11.976 4.933 -15.959 1.00 98.44 96 ALA A CA 1
ATOM 793 C C . ALA A 1 96 ? 13.486 4.622 -16.124 1.00 98.44 96 ALA A C 1
ATOM 795 O O . ALA A 1 96 ? 13.958 4.715 -17.254 1.00 98.44 96 ALA A O 1
ATOM 796 N N . PRO A 1 97 ? 14.263 4.281 -15.073 1.00 98.31 97 PRO A N 1
ATOM 797 C CA . PRO A 1 97 ? 15.676 3.913 -15.217 1.00 98.31 97 PRO A CA 1
ATOM 798 C C . PRO A 1 97 ? 15.942 2.496 -15.755 1.00 98.31 97 PRO A C 1
ATOM 800 O O . PRO A 1 97 ? 17.106 2.172 -15.982 1.00 98.31 97 PRO A O 1
ATOM 803 N N . TYR A 1 98 ? 14.918 1.649 -15.903 1.00 98.31 98 TYR A N 1
ATOM 804 C CA . TYR A 1 98 ? 15.051 0.233 -16.255 1.00 98.31 98 TYR A CA 1
ATOM 805 C C . TYR A 1 98 ? 14.389 -0.057 -17.608 1.00 98.31 98 TYR A C 1
ATOM 807 O O . TYR A 1 98 ? 13.197 0.187 -17.787 1.00 98.31 98 TYR A O 1
ATOM 815 N N . ASP A 1 99 ? 15.145 -0.621 -18.551 1.00 97.81 99 ASP A N 1
ATOM 816 C CA . ASP A 1 99 ? 14.641 -0.955 -19.895 1.00 97.81 99 ASP A CA 1
ATOM 817 C C . ASP A 1 99 ? 13.888 -2.300 -19.945 1.00 97.81 99 ASP A C 1
ATOM 819 O O . ASP A 1 99 ? 13.207 -2.609 -20.923 1.00 97.81 99 ASP A O 1
ATOM 823 N N . ASP A 1 100 ? 14.016 -3.122 -18.902 1.00 98.31 100 ASP A N 1
ATOM 824 C CA . ASP A 1 100 ? 13.525 -4.500 -18.832 1.00 98.31 100 ASP A CA 1
ATOM 825 C C . ASP A 1 100 ? 12.289 -4.682 -17.936 1.00 98.31 100 ASP A C 1
ATOM 827 O O . ASP A 1 100 ? 11.721 -5.775 -17.903 1.00 98.31 100 ASP A O 1
ATOM 831 N N . VAL A 1 101 ? 11.837 -3.628 -17.245 1.00 98.56 101 VAL A N 1
ATOM 832 C CA . VAL A 1 101 ? 10.701 -3.686 -16.314 1.00 98.56 101 VAL A CA 1
ATOM 833 C C . VAL A 1 101 ? 9.698 -2.564 -16.572 1.00 98.56 101 VAL A C 1
ATOM 835 O O . VAL A 1 101 ? 10.018 -1.383 -16.476 1.00 98.56 101 VAL A O 1
ATOM 838 N N . ALA A 1 102 ? 8.434 -2.923 -16.805 1.00 98.44 102 ALA A N 1
ATOM 839 C CA . ALA A 1 102 ? 7.344 -1.966 -16.991 1.00 98.44 102 ALA A CA 1
ATOM 840 C C . ALA A 1 102 ? 6.422 -1.869 -15.762 1.00 98.44 102 ALA A C 1
ATOM 842 O O . ALA A 1 102 ? 6.053 -2.876 -15.150 1.00 98.44 102 ALA A O 1
ATOM 843 N N . TYR A 1 103 ? 5.970 -0.653 -15.438 1.00 98.62 103 TYR A N 1
ATOM 844 C CA . TYR A 1 103 ? 4.898 -0.456 -14.461 1.00 98.62 103 TYR A CA 1
ATOM 845 C C . TYR A 1 103 ? 3.526 -0.672 -15.112 1.00 98.62 103 TYR A C 1
ATOM 847 O O . TYR A 1 103 ? 3.147 0.030 -16.051 1.00 98.62 103 TYR A O 1
ATOM 855 N N . TRP A 1 104 ? 2.750 -1.626 -14.594 1.00 98.19 104 TRP A N 1
ATOM 856 C CA . TRP A 1 104 ? 1.387 -1.874 -15.060 1.00 98.19 104 TRP A CA 1
ATOM 857 C C . TRP A 1 104 ? 0.381 -1.063 -14.249 1.00 98.19 104 TRP A C 1
ATOM 859 O O . TRP A 1 104 ? -0.017 -1.433 -13.142 1.00 98.19 104 TRP A O 1
ATOM 869 N N . ASP A 1 105 ? -0.066 0.044 -14.828 1.00 97.00 105 ASP A N 1
ATOM 870 C CA . ASP A 1 105 ? -0.912 1.054 -14.191 1.00 97.00 105 ASP A CA 1
ATOM 871 C C . ASP A 1 105 ? -2.425 0.760 -14.265 1.00 97.00 105 ASP A C 1
ATOM 873 O O . ASP A 1 105 ? -3.268 1.661 -14.144 1.00 97.00 105 ASP A O 1
ATOM 877 N N . PHE A 1 106 ? -2.782 -0.519 -14.432 1.00 95.38 106 PHE A N 1
ATOM 878 C CA . PHE A 1 106 ? -4.157 -0.957 -14.632 1.00 95.38 106 PHE A CA 1
ATOM 879 C C . PHE A 1 106 ? -5.089 -0.508 -13.505 1.00 95.38 106 PHE A C 1
ATOM 881 O O . PHE A 1 106 ? -4.849 -0.709 -12.311 1.00 95.38 106 PHE A O 1
ATOM 888 N N . ASN A 1 107 ? -6.231 0.056 -13.893 1.00 94.69 107 ASN A N 1
ATOM 889 C CA . ASN A 1 107 ? -7.225 0.528 -12.943 1.00 94.69 107 ASN A CA 1
ATOM 890 C C . ASN A 1 107 ? -8.135 -0.612 -12.459 1.00 94.69 107 ASN A C 1
ATOM 892 O O . ASN A 1 107 ? -9.261 -0.779 -12.936 1.00 94.69 107 ASN A O 1
ATOM 896 N N . TRP A 1 108 ? -7.681 -1.317 -11.423 1.00 92.75 108 TRP A N 1
ATOM 897 C CA . TRP A 1 108 ? -8.427 -2.385 -10.749 1.00 92.75 108 TRP A CA 1
ATOM 898 C C . TRP A 1 108 ? -9.723 -1.926 -10.051 1.00 92.75 108 TRP A C 1
ATOM 900 O O . TRP A 1 108 ? -10.471 -2.761 -9.554 1.00 92.75 108 TRP A O 1
ATOM 910 N N . ARG A 1 109 ? -10.035 -0.618 -9.983 1.00 92.38 109 ARG A N 1
ATOM 911 C CA . ARG A 1 109 ? -11.332 -0.147 -9.451 1.00 92.38 109 ARG A CA 1
ATOM 912 C C . ARG A 1 109 ? -12.468 -0.363 -10.449 1.00 92.38 109 ARG A C 1
ATOM 914 O O . ARG A 1 109 ? -13.617 -0.522 -10.034 1.00 92.38 109 ARG A O 1
ATOM 921 N N . LYS A 1 110 ? -12.159 -0.309 -11.748 1.00 92.44 110 LYS A N 1
ATOM 922 C CA . LYS A 1 110 ? -13.133 -0.466 -12.837 1.00 92.44 110 LYS A CA 1
ATOM 923 C C . LYS A 1 110 ? -13.548 -1.934 -12.987 1.00 92.44 110 LYS A C 1
ATOM 925 O O . LYS A 1 110 ? -12.966 -2.823 -12.373 1.00 92.44 110 LYS A O 1
ATOM 930 N N . GLY A 1 111 ? -14.610 -2.180 -13.757 1.00 93.00 111 GLY A N 1
ATOM 931 C CA . GLY A 1 111 ? -15.084 -3.542 -14.042 1.00 93.00 111 GLY A CA 1
ATOM 932 C C . GLY A 1 111 ? -15.532 -4.333 -12.805 1.00 93.00 111 GLY A C 1
ATOM 933 O O . GLY A 1 111 ? -15.470 -5.554 -12.811 1.00 93.00 111 GLY A O 1
ATOM 934 N N . GLY A 1 112 ? -15.935 -3.654 -11.725 1.00 94.19 112 GLY A N 1
ATOM 935 C CA . GLY A 1 112 ? -16.384 -4.299 -10.486 1.00 94.19 112 GLY A CA 1
ATOM 936 C C . GLY A 1 112 ? -15.271 -4.683 -9.503 1.00 94.19 112 GLY A C 1
ATOM 937 O O . GLY A 1 112 ? -15.577 -5.197 -8.428 1.00 94.19 112 GLY A O 1
ATOM 938 N N . GLY A 1 113 ? -13.997 -4.390 -9.790 1.00 93.81 113 GLY A N 1
ATOM 939 C CA . GLY A 1 113 ? -12.892 -4.795 -8.912 1.00 93.81 113 GLY A CA 1
ATOM 940 C C . GLY A 1 113 ? -12.944 -4.181 -7.504 1.00 93.81 113 GLY A C 1
ATOM 941 O O . GLY A 1 113 ? -12.598 -4.844 -6.527 1.00 93.81 113 GLY A O 1
ATOM 942 N N . GLY A 1 114 ? -13.496 -2.970 -7.352 1.00 92.69 114 GLY A N 1
ATOM 943 C CA . GLY A 1 114 ? -13.753 -2.383 -6.029 1.00 92.69 114 GLY A CA 1
ATOM 944 C C . GLY A 1 114 ? -14.771 -3.175 -5.195 1.00 92.69 114 GLY A C 1
ATOM 945 O O . GLY A 1 114 ? -14.562 -3.374 -3.999 1.00 92.69 114 GLY A O 1
ATOM 946 N N . ALA A 1 115 ? -15.847 -3.665 -5.820 1.00 94.31 115 ALA A N 1
ATOM 947 C CA . ALA A 1 115 ? -16.833 -4.518 -5.153 1.00 94.31 115 ALA A CA 1
ATOM 948 C C . ALA A 1 115 ? -16.235 -5.893 -4.825 1.00 94.31 115 ALA A C 1
ATOM 950 O O . ALA A 1 115 ? -16.396 -6.385 -3.709 1.00 94.31 115 ALA A O 1
ATOM 951 N N . ARG A 1 116 ? -15.458 -6.457 -5.759 1.00 95.56 116 ARG A N 1
ATOM 952 C CA . ARG A 1 116 ? -14.748 -7.726 -5.568 1.00 95.56 116 ARG A CA 1
ATOM 953 C C . ARG A 1 116 ? -13.757 -7.676 -4.404 1.00 95.56 116 ARG A C 1
ATOM 955 O O . ARG A 1 116 ? -13.676 -8.629 -3.637 1.00 95.56 116 ARG A O 1
ATOM 962 N N . MET A 1 117 ? -13.043 -6.563 -4.229 1.00 94.94 117 MET A N 1
ATOM 963 C CA . MET A 1 117 ? -12.152 -6.361 -3.081 1.00 94.94 117 MET A CA 1
ATOM 964 C C . MET A 1 117 ? -12.915 -6.432 -1.750 1.00 94.94 117 MET A C 1
ATOM 966 O O . MET A 1 117 ? -12.450 -7.091 -0.822 1.00 94.94 117 MET A O 1
ATOM 970 N N . ILE A 1 118 ? -14.103 -5.819 -1.659 1.00 94.50 118 ILE A N 1
ATOM 971 C CA . ILE A 1 118 ? -14.941 -5.872 -0.449 1.00 94.50 118 ILE A CA 1
ATOM 972 C C . ILE A 1 118 ? -15.483 -7.283 -0.206 1.00 94.50 118 ILE A C 1
ATOM 974 O O . ILE A 1 118 ? -15.470 -7.747 0.932 1.00 94.50 118 ILE A O 1
ATOM 978 N N . GLU A 1 119 ? -15.935 -7.970 -1.256 1.00 96.62 119 GLU A N 1
ATOM 979 C CA . GLU A 1 119 ? -16.400 -9.358 -1.172 1.00 96.62 119 GLU A CA 1
ATOM 980 C C . GLU A 1 119 ? -15.306 -10.280 -0.616 1.00 96.62 119 GLU A C 1
ATOM 982 O O . GLU A 1 119 ? -15.539 -10.994 0.359 1.00 96.62 119 GLU A O 1
ATOM 987 N N . ILE A 1 120 ? -14.096 -10.212 -1.184 1.00 95.69 120 ILE A N 1
ATOM 988 C CA . ILE A 1 120 ? -12.946 -10.997 -0.718 1.00 95.69 120 ILE A CA 1
ATOM 989 C C . ILE A 1 120 ? -12.602 -10.621 0.724 1.00 95.69 120 ILE A C 1
ATOM 991 O O . ILE A 1 120 ? -12.437 -11.508 1.552 1.00 95.69 120 ILE A O 1
ATOM 995 N N . SER A 1 121 ? -12.559 -9.327 1.053 1.00 95.75 121 SER A N 1
ATOM 996 C CA . SER A 1 121 ? -12.186 -8.881 2.402 1.00 95.75 121 SER A CA 1
ATOM 997 C C . SER A 1 121 ? -13.141 -9.400 3.478 1.00 95.75 121 SER A C 1
ATOM 999 O O . SER A 1 121 ? -12.683 -9.819 4.535 1.00 95.75 121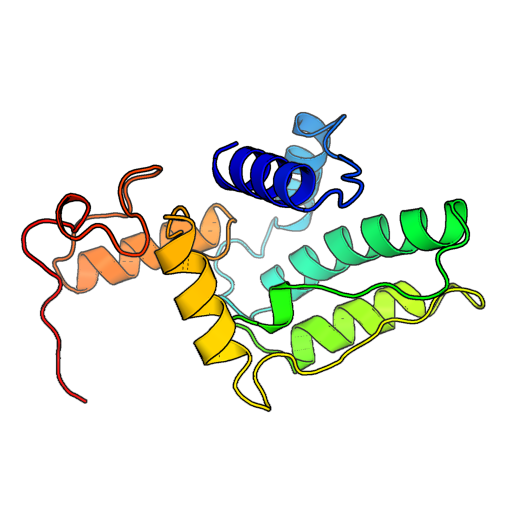 SER A O 1
ATOM 1001 N N . LYS A 1 122 ? -14.454 -9.425 3.202 1.00 96.56 122 LYS A N 1
ATOM 1002 C CA . LYS A 1 122 ? -15.457 -10.016 4.104 1.00 96.56 122 LYS A CA 1
ATOM 1003 C C . LYS A 1 122 ? -15.324 -11.532 4.198 1.00 96.56 122 LYS A C 1
ATOM 1005 O O . LYS A 1 122 ? -15.375 -12.080 5.290 1.00 96.56 122 LYS A O 1
ATOM 1010 N N . ARG A 1 123 ? -15.148 -12.213 3.061 1.00 96.19 123 ARG A N 1
ATOM 1011 C CA . ARG A 1 123 ? -15.002 -13.676 3.017 1.00 96.19 123 ARG A CA 1
ATOM 1012 C C . ARG A 1 123 ? -13.788 -14.154 3.813 1.00 96.19 123 ARG A C 1
ATOM 1014 O O . ARG A 1 123 ? -13.857 -15.189 4.462 1.00 96.19 123 ARG A O 1
ATOM 1021 N N . GLU A 1 124 ? -12.681 -13.424 3.732 1.00 95.88 124 GLU A N 1
ATOM 1022 C CA . GLU A 1 124 ? -11.431 -13.773 4.413 1.00 95.88 124 GLU A CA 1
ATOM 1023 C C . GLU A 1 124 ? -11.320 -13.172 5.826 1.00 95.88 124 GLU A C 1
ATOM 1025 O O . GLU A 1 124 ? -10.317 -13.402 6.502 1.00 95.88 124 GLU A O 1
ATOM 1030 N N . ASN A 1 125 ? -12.340 -12.423 6.269 1.00 95.88 125 ASN A N 1
ATOM 1031 C CA . ASN A 1 125 ? -12.376 -11.697 7.538 1.00 95.88 125 ASN A CA 1
ATOM 1032 C C . ASN A 1 125 ? -11.103 -10.868 7.778 1.00 95.88 125 ASN A C 1
ATOM 1034 O O . ASN A 1 125 ? -10.411 -11.032 8.782 1.00 95.88 125 ASN A O 1
ATOM 1038 N N . PHE A 1 126 ? -10.746 -10.029 6.803 1.00 96.56 126 PHE A N 1
ATOM 1039 C CA . PHE A 1 126 ? -9.510 -9.252 6.854 1.00 96.56 126 PHE A CA 1
ATOM 1040 C C . PHE A 1 126 ? -9.574 -8.092 7.847 1.00 96.56 126 PHE A C 1
ATOM 1042 O O . PHE A 1 126 ? -10.621 -7.457 8.013 1.00 96.56 126 PHE A O 1
ATOM 1049 N N . TYR A 1 127 ? -8.434 -7.756 8.455 1.00 95.75 127 TYR A N 1
ATOM 1050 C CA . TYR A 1 127 ? -8.311 -6.580 9.314 1.00 95.75 127 TYR A CA 1
ATOM 1051 C C . TYR A 1 127 ? -8.626 -5.298 8.529 1.00 95.75 127 TYR A C 1
ATOM 1053 O O . TYR A 1 127 ? -7.958 -4.929 7.553 1.00 95.75 127 TYR A O 1
ATOM 1061 N N . GLN A 1 128 ? -9.637 -4.565 8.990 1.00 94.56 128 GLN A N 1
ATOM 1062 C CA . GLN A 1 128 ? -10.088 -3.331 8.368 1.00 94.56 128 GLN A CA 1
ATOM 1063 C C . GLN A 1 128 ? -9.292 -2.142 8.910 1.00 94.56 128 GLN A C 1
ATOM 1065 O O . GLN A 1 128 ? -9.714 -1.417 9.809 1.00 94.56 128 GLN A O 1
ATOM 1070 N N . GLN A 1 129 ? -8.126 -1.898 8.314 1.00 94.44 129 GLN A N 1
ATOM 1071 C CA . GLN A 1 129 ? -7.327 -0.725 8.653 1.00 94.44 129 GLN A CA 1
ATOM 1072 C C . GLN A 1 129 ? -8.000 0.579 8.194 1.00 94.44 129 GLN A C 1
ATOM 1074 O O . GLN A 1 129 ? -8.291 0.774 7.015 1.00 94.44 129 GLN A O 1
ATOM 1079 N N . GLU A 1 130 ? -8.174 1.514 9.126 1.00 93.88 130 GLU A N 1
ATOM 1080 C CA . GLU A 1 130 ? -8.904 2.775 8.908 1.00 93.88 130 GLU A CA 1
ATOM 1081 C C . GLU A 1 130 ? -7.999 3.985 8.601 1.00 93.88 130 GLU A C 1
ATOM 1083 O O . GLU A 1 130 ? -8.428 5.130 8.705 1.00 93.88 130 GLU A O 1
ATOM 1088 N N . TYR A 1 131 ? -6.736 3.747 8.244 1.00 94.69 131 TYR A N 1
ATOM 1089 C CA . TYR A 1 131 ? -5.739 4.772 7.919 1.00 94.69 131 TYR A CA 1
ATOM 1090 C C . TYR A 1 131 ? -4.777 4.256 6.837 1.00 94.69 131 TYR A C 1
ATOM 1092 O O . TYR A 1 131 ? -4.698 3.053 6.583 1.00 94.69 131 TYR A O 1
ATOM 1100 N N . CYS A 1 132 ? -4.010 5.146 6.198 1.00 92.31 132 CYS A N 1
ATOM 1101 C CA . CYS A 1 132 ? -3.098 4.787 5.100 1.00 92.31 132 CYS A CA 1
ATOM 1102 C C . CYS A 1 132 ? -2.037 3.743 5.490 1.00 92.31 132 CYS A C 1
ATOM 1104 O O . CYS A 1 132 ? -1.638 2.943 4.648 1.00 92.31 132 CYS A O 1
ATOM 1106 N N . GLY A 1 133 ? -1.551 3.775 6.731 1.00 92.31 133 GLY A N 1
ATOM 1107 C CA . GLY A 1 133 ? -0.464 2.916 7.217 1.00 92.31 133 GLY A CA 1
ATOM 1108 C C . GLY A 1 133 ? 0.720 3.674 7.814 1.00 92.31 133 GLY A C 1
ATOM 1109 O O . GLY A 1 133 ? 1.539 3.056 8.480 1.00 92.31 133 GLY A O 1
ATOM 1110 N N . CYS A 1 134 ? 0.802 4.999 7.645 1.00 94.62 134 CYS A N 1
ATOM 1111 C CA . CYS A 1 134 ? 1.838 5.815 8.286 1.00 94.62 134 CYS A CA 1
ATOM 1112 C C . CYS A 1 134 ? 1.326 6.508 9.558 1.00 94.62 134 CYS A C 1
ATOM 1114 O O . CYS A 1 134 ? 0.128 6.791 9.681 1.00 94.62 134 CYS A O 1
ATOM 1116 N N . ALA A 1 135 ? 2.243 6.839 10.473 1.00 95.62 135 ALA A N 1
ATOM 1117 C CA . ALA A 1 135 ? 1.923 7.466 11.758 1.00 95.62 135 ALA A CA 1
ATOM 1118 C C . ALA A 1 135 ? 1.138 8.783 11.606 1.00 95.62 135 ALA A C 1
ATOM 1120 O O . ALA A 1 135 ? 0.178 9.015 12.339 1.00 95.62 135 ALA A O 1
ATOM 1121 N N . TYR A 1 136 ? 1.473 9.609 10.608 1.00 97.44 136 TYR A N 1
ATOM 1122 C CA . TYR A 1 136 ? 0.760 10.868 10.365 1.00 97.44 136 TYR A CA 1
ATOM 1123 C C . TYR A 1 136 ? -0.674 10.640 9.874 1.00 97.44 136 TYR A C 1
ATOM 1125 O O . TYR A 1 136 ? -1.592 11.281 10.368 1.00 97.44 136 TYR A O 1
ATOM 1133 N N . SER A 1 137 ? -0.909 9.652 9.000 1.00 96.25 137 SER A N 1
ATOM 1134 C CA . SER A 1 137 ? -2.280 9.309 8.589 1.00 96.25 137 SER A CA 1
ATOM 1135 C C . SER A 1 137 ? -3.128 8.782 9.750 1.00 96.25 137 SER A C 1
ATOM 1137 O O . SER A 1 137 ? -4.327 9.049 9.800 1.00 96.25 137 SER A O 1
ATOM 1139 N N . LEU A 1 138 ? -2.518 8.069 10.705 1.00 96.62 138 LEU A N 1
ATOM 1140 C CA . LEU A 1 138 ? -3.196 7.619 11.921 1.00 96.62 138 LEU A CA 1
ATOM 1141 C C . LEU A 1 138 ? -3.527 8.804 12.839 1.00 96.62 138 LEU A C 1
ATOM 1143 O O . LEU A 1 138 ? -4.649 8.885 13.339 1.00 96.62 138 LEU A O 1
ATOM 1147 N N . ARG A 1 139 ? -2.585 9.741 13.025 1.00 97.06 139 ARG A N 1
ATOM 1148 C CA . ARG A 1 139 ? -2.811 10.999 13.757 1.00 97.06 139 ARG A CA 1
ATOM 1149 C C . ARG A 1 139 ? -4.003 11.756 13.172 1.00 97.06 139 ARG A C 1
ATOM 1151 O O . ARG A 1 139 ? -4.924 12.085 13.914 1.00 97.06 139 ARG A O 1
ATOM 1158 N N . ASP A 1 140 ? -3.999 11.984 11.862 1.00 96.19 140 ASP A N 1
ATOM 1159 C CA . ASP A 1 140 ? -5.017 12.787 11.179 1.00 96.19 140 ASP A CA 1
ATOM 1160 C C . ASP A 1 140 ? -6.386 12.094 11.215 1.00 96.19 140 ASP A C 1
ATOM 1162 O O . ASP A 1 140 ? -7.396 12.719 11.543 1.00 96.19 140 ASP A O 1
ATOM 1166 N N . SER A 1 141 ? -6.413 10.774 10.994 1.00 95.06 141 SER A N 1
ATOM 1167 C CA . SER A 1 141 ? -7.632 9.964 11.125 1.00 95.06 141 SER A CA 1
ATOM 1168 C C . SER A 1 141 ? -8.207 10.051 12.539 1.00 95.06 141 SER A C 1
ATOM 1170 O O . SER A 1 141 ? -9.411 10.232 12.711 1.00 95.06 141 SER A O 1
ATOM 1172 N N . ASN A 1 142 ? -7.362 9.977 13.569 1.00 96.56 142 ASN A N 1
ATOM 1173 C CA . ASN A 1 142 ? -7.797 10.087 14.959 1.00 96.56 142 ASN A CA 1
ATOM 1174 C C . ASN A 1 142 ? -8.260 11.500 15.330 1.00 96.56 142 ASN A C 1
ATOM 1176 O O . ASN A 1 142 ? -9.233 11.630 16.071 1.00 96.56 142 ASN A O 1
ATOM 1180 N N . ALA A 1 143 ? -7.611 12.547 14.816 1.00 96.06 143 ALA A N 1
ATOM 1181 C CA . ALA A 1 143 ? -8.046 13.928 15.014 1.00 96.06 143 ALA A CA 1
ATOM 1182 C C . ALA A 1 143 ? -9.433 14.167 14.397 1.00 96.06 143 ALA A C 1
ATOM 1184 O O . ALA A 1 143 ? -10.323 14.689 15.069 1.00 96.06 143 ALA A O 1
ATOM 1185 N N . HIS A 1 144 ? -9.648 13.699 13.163 1.00 93.56 144 HIS A N 1
ATOM 1186 C CA . HIS A 1 144 ? -10.952 13.767 12.505 1.00 93.56 144 HIS A CA 1
ATOM 1187 C C . HIS A 1 144 ? -12.020 12.962 13.256 1.00 93.56 144 HIS A C 1
ATOM 1189 O O . HIS A 1 144 ? -13.116 13.453 13.491 1.00 93.56 144 HIS A O 1
ATOM 1195 N N . ARG A 1 145 ? -11.710 11.741 13.705 1.00 93.19 145 ARG A N 1
ATOM 1196 C CA . ARG A 1 145 ? -12.652 10.933 14.498 1.00 93.19 145 ARG A CA 1
ATOM 1197 C C . ARG A 1 145 ? -13.068 11.648 15.783 1.00 93.19 145 ARG A C 1
ATOM 1199 O O . ARG A 1 145 ? -14.263 11.760 16.038 1.00 93.19 145 ARG A O 1
ATOM 1206 N N . LYS A 1 146 ? -12.109 12.202 16.531 1.00 94.00 146 LYS A N 1
ATOM 1207 C CA . LYS A 1 146 ? -12.383 12.971 17.754 1.00 94.00 146 LYS A CA 1
ATOM 1208 C C . LYS A 1 146 ? -13.257 14.197 17.490 1.00 94.00 146 LYS A C 1
ATOM 1210 O O . LYS A 1 146 ? -14.175 14.438 18.264 1.00 94.00 146 LYS A O 1
ATOM 1215 N N . SER A 1 147 ? -13.027 14.936 16.398 1.00 93.88 147 SER A N 1
ATOM 1216 C CA . SER A 1 147 ? -13.863 16.100 16.060 1.00 93.88 147 SER A CA 1
ATOM 1217 C C . SER A 1 147 ? -15.306 15.731 15.699 1.00 93.88 147 SER A C 1
ATOM 1219 O O . SER A 1 147 ? -16.178 16.591 15.731 1.00 93.88 147 SER A O 1
ATOM 1221 N N . GLN A 1 148 ? -15.563 14.459 15.382 1.00 91.31 148 GLN A N 1
ATOM 1222 C CA . GLN A 1 148 ? -16.892 13.895 15.132 1.00 91.31 148 GLN A CA 1
ATOM 1223 C C . GLN A 1 148 ? -17.443 13.102 16.334 1.00 91.31 148 GLN A C 1
ATOM 1225 O O . GLN A 1 148 ? -18.393 12.342 16.177 1.00 91.31 148 GLN A O 1
ATOM 1230 N N . GLY A 1 149 ? -16.819 13.195 17.516 1.00 88.75 149 GLY A N 1
ATOM 1231 C CA . GLY A 1 149 ? -17.233 12.444 18.710 1.00 88.75 149 GLY A CA 1
ATOM 1232 C C . GLY A 1 149 ? -16.983 10.930 18.639 1.00 88.75 149 GLY A C 1
ATOM 1233 O O . GLY A 1 149 ? -17.498 10.179 19.461 1.00 88.75 149 GLY A O 1
ATOM 1234 N N . ARG A 1 150 ? -16.194 10.457 17.667 1.00 88.50 150 ARG A N 1
ATOM 1235 C CA . ARG A 1 150 ? -15.861 9.037 17.486 1.00 88.50 150 ARG A CA 1
ATOM 1236 C C . ARG A 1 150 ? -14.596 8.676 18.257 1.00 88.50 150 ARG A C 1
ATOM 1238 O O . ARG A 1 150 ? -13.634 9.448 18.299 1.00 88.50 150 ARG A O 1
ATOM 1245 N N . ILE A 1 151 ? -14.546 7.456 18.788 1.00 92.00 151 ILE A N 1
ATOM 1246 C CA . ILE A 1 151 ? -13.346 6.956 19.469 1.00 92.00 151 ILE A CA 1
ATOM 1247 C C . ILE A 1 151 ? -12.165 6.828 18.491 1.00 92.00 151 ILE A C 1
ATOM 1249 O O . ILE A 1 151 ? -12.399 6.532 17.317 1.00 92.00 151 ILE A O 1
ATOM 1253 N N . PRO A 1 152 ? -10.904 7.011 18.923 1.00 94.44 152 PRO A N 1
ATOM 1254 C CA . PRO A 1 152 ? -9.726 6.756 18.088 1.00 94.44 152 PRO A CA 1
ATOM 1255 C C . PRO A 1 152 ? -9.676 5.322 17.540 1.00 94.44 152 PRO A C 1
ATOM 1257 O O . PRO A 1 152 ? -10.258 4.408 18.121 1.00 94.44 152 PRO A O 1
ATOM 1260 N N . VAL A 1 153 ? -8.961 5.131 16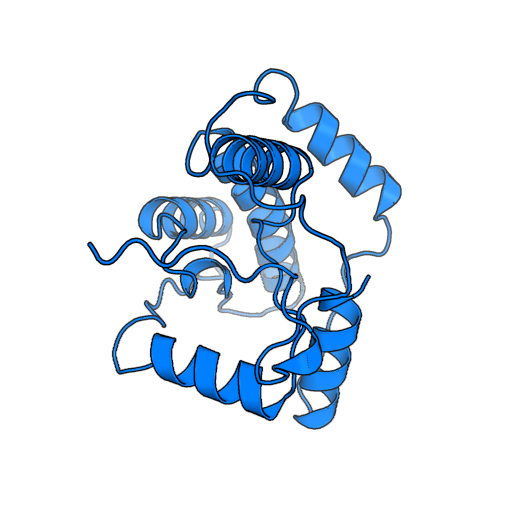.431 1.00 94.50 153 VAL A N 1
ATOM 1261 C CA . VAL A 1 153 ? -8.700 3.812 15.841 1.00 94.50 153 VAL A CA 1
ATOM 1262 C C . VAL A 1 153 ? -8.008 2.916 16.870 1.00 94.50 153 VAL A C 1
ATOM 1264 O O . VAL A 1 153 ? -6.988 3.309 17.443 1.00 94.50 153 VAL A O 1
ATOM 1267 N N . LYS A 1 154 ? -8.537 1.706 17.071 1.00 94.06 154 LYS A N 1
ATOM 1268 C CA . LYS A 1 154 ? -7.897 0.648 17.861 1.00 94.06 154 LYS A CA 1
ATOM 1269 C C . LYS A 1 154 ? -7.336 -0.408 16.913 1.00 94.06 154 LYS A C 1
ATOM 1271 O O . LYS A 1 154 ? -8.070 -1.002 16.127 1.00 94.06 154 LYS A O 1
ATOM 1276 N N . LEU A 1 155 ? -6.024 -0.620 16.970 1.00 93.19 155 LEU A N 1
ATOM 1277 C CA . LEU A 1 155 ? -5.348 -1.577 16.094 1.00 93.19 155 LEU A CA 1
ATOM 1278 C C . LEU A 1 155 ? -5.778 -3.008 16.424 1.00 93.19 155 LEU A C 1
ATOM 1280 O O . LEU A 1 155 ? -5.872 -3.363 17.595 1.00 93.19 155 LEU A O 1
ATOM 1284 N N . GLY A 1 156 ? -6.024 -3.815 15.391 1.00 93.12 156 GLY A N 1
ATOM 1285 C CA . GLY A 1 156 ? -6.404 -5.222 15.546 1.00 93.12 156 GLY A CA 1
ATOM 1286 C C . GLY A 1 156 ? -7.807 -5.451 16.104 1.00 93.12 156 GLY A C 1
ATOM 1287 O O . GLY A 1 156 ? -8.077 -6.551 16.571 1.00 93.12 156 GLY A O 1
ATOM 1288 N N . VAL A 1 157 ? -8.677 -4.434 16.078 1.00 93.81 157 VAL A N 1
ATOM 1289 C CA . VAL A 1 157 ? -10.062 -4.553 16.555 1.00 93.81 157 VAL A CA 1
ATOM 1290 C C . VAL A 1 157 ? -11.034 -4.781 15.410 1.00 93.81 157 VAL A C 1
ATOM 1292 O O . VAL A 1 157 ? -11.726 -5.779 15.445 1.00 93.81 157 VAL A O 1
ATOM 1295 N N . LEU A 1 158 ? -11.084 -3.893 14.413 1.00 94.25 158 LEU A N 1
ATOM 1296 C CA . LEU A 1 158 ? -12.112 -3.913 13.366 1.00 94.25 158 LEU A CA 1
ATOM 1297 C C . LEU A 1 158 ? -11.772 -4.897 12.235 1.00 94.25 158 LEU A C 1
ATOM 1299 O O . LEU A 1 158 ? -10.711 -4.766 11.619 1.00 94.25 158 LEU A O 1
ATOM 1303 N N . TYR A 1 159 ? -12.688 -5.808 11.901 1.00 95.75 159 TYR A N 1
ATOM 1304 C CA . TYR A 1 159 ? -12.526 -6.758 10.794 1.00 95.75 159 TYR A CA 1
ATOM 1305 C C . TYR A 1 159 ? -13.718 -6.740 9.828 1.00 95.75 159 TYR A C 1
ATOM 1307 O O . TYR A 1 159 ? -14.860 -6.446 10.190 1.00 95.75 159 TYR A O 1
ATOM 1315 N N . TYR A 1 160 ? -13.451 -7.026 8.554 1.00 94.56 160 TYR A N 1
ATOM 1316 C CA . TYR A 1 160 ? -14.483 -7.047 7.523 1.00 94.56 160 TYR A CA 1
ATOM 1317 C C . TYR A 1 160 ? -15.439 -8.227 7.702 1.00 94.56 160 TYR A C 1
ATOM 1319 O O . TYR A 1 160 ? -15.035 -9.377 7.620 1.00 94.56 160 TYR A O 1
ATOM 1327 N N . GLY A 1 161 ? -16.738 -7.937 7.799 1.00 92.62 161 GLY A N 1
ATOM 1328 C CA . GLY A 1 161 ? -17.773 -8.973 7.893 1.00 92.62 161 GLY A CA 1
ATOM 1329 C C . GLY A 1 161 ? -18.067 -9.433 9.322 1.00 92.62 161 GLY A C 1
ATOM 1330 O O . GLY A 1 161 ? -18.970 -10.243 9.495 1.00 92.62 161 GLY A O 1
ATOM 1331 N N . ASP A 1 162 ? -17.376 -8.878 10.323 1.00 92.88 162 ASP A N 1
ATOM 1332 C CA . ASP A 1 162 ? -17.614 -9.157 11.737 1.00 92.88 162 ASP A CA 1
ATOM 1333 C C . ASP A 1 162 ? -18.254 -7.944 12.431 1.00 92.88 162 ASP A C 1
ATOM 1335 O O . ASP A 1 162 ? -17.595 -6.952 12.757 1.00 92.88 162 ASP A O 1
ATOM 1339 N N . GLU A 1 163 ? -19.566 -8.007 12.648 1.00 88.56 163 GLU A N 1
ATOM 1340 C CA . GLU A 1 163 ? -20.323 -6.938 13.309 1.00 88.56 163 GLU A CA 1
ATOM 1341 C C . GLU A 1 163 ? -19.954 -6.780 14.789 1.00 88.56 163 GLU A C 1
ATOM 1343 O O . GLU A 1 163 ? -20.069 -5.679 15.324 1.00 88.56 163 GLU A O 1
ATOM 1348 N N . SER A 1 164 ? -19.426 -7.827 15.432 1.00 87.50 164 SER A N 1
ATOM 1349 C CA . SER A 1 164 ? -19.003 -7.763 16.837 1.00 87.50 164 SER A CA 1
ATOM 1350 C C . SER A 1 164 ? -17.765 -6.885 17.049 1.00 87.50 164 SER A C 1
ATOM 1352 O O . SER A 1 164 ? -17.487 -6.449 18.164 1.00 87.50 164 SER A O 1
ATOM 1354 N N . THR A 1 165 ? -17.037 -6.583 15.969 1.00 87.06 165 THR A N 1
ATOM 1355 C CA . THR A 1 165 ? -15.802 -5.789 16.001 1.00 87.06 165 THR A CA 1
ATOM 1356 C C . THR A 1 165 ? -16.015 -4.286 15.816 1.00 87.06 165 THR A C 1
ATOM 1358 O O . THR A 1 165 ? -15.053 -3.508 15.808 1.00 87.06 165 THR A O 1
ATOM 1361 N N . GLN A 1 166 ? -17.267 -3.853 15.646 1.00 84.00 166 GLN A N 1
ATOM 1362 C CA . GLN A 1 166 ? -17.603 -2.446 15.452 1.00 84.00 166 GLN A CA 1
ATOM 1363 C C . GLN A 1 166 ? -17.351 -1.630 16.729 1.00 84.00 166 GLN A C 1
ATOM 1365 O O . GLN A 1 166 ? -17.436 -2.121 17.852 1.00 84.00 166 GLN A O 1
ATOM 1370 N N . TYR A 1 167 ? -17.019 -0.350 16.560 1.00 83.00 167 TYR A N 1
ATOM 1371 C CA . TYR A 1 167 ? -16.880 0.551 17.702 1.00 83.00 167 TYR A CA 1
ATOM 1372 C C . TYR A 1 167 ? -18.240 0.916 18.284 1.00 83.00 167 TYR A C 1
ATOM 1374 O O . TYR A 1 167 ? -19.145 1.264 17.532 1.00 83.00 167 TYR A O 1
ATOM 1382 N N . GLU A 1 168 ? -18.317 0.963 19.612 1.00 75.81 168 GLU A N 1
ATOM 1383 C CA . GLU A 1 168 ? -19.470 1.486 20.342 1.00 75.81 168 GLU A CA 1
ATOM 1384 C C . GLU A 1 168 ? -19.193 2.903 20.892 1.00 75.81 168 GLU A C 1
ATOM 1386 O O . GLU A 1 168 ? -18.121 3.130 21.472 1.00 75.81 168 GLU A O 1
ATOM 1391 N N . PRO A 1 169 ? -20.132 3.861 20.744 1.00 68.31 169 PRO A N 1
ATOM 1392 C CA . PRO A 1 169 ? -21.319 3.779 19.891 1.00 68.31 169 PRO A CA 1
ATOM 1393 C C . PRO A 1 169 ? -20.935 3.796 18.403 1.00 68.31 169 PRO A C 1
ATOM 1395 O O . PRO A 1 169 ? -19.944 4.429 18.011 1.00 68.31 169 PRO A O 1
ATOM 1398 N N . ALA A 1 170 ? -21.732 3.117 17.572 1.00 62.09 170 ALA A N 1
ATOM 1399 C CA . ALA A 1 170 ? -21.529 3.092 16.127 1.00 62.09 170 ALA A CA 1
ATOM 1400 C C . ALA A 1 170 ? -21.404 4.524 15.560 1.00 62.09 170 ALA A C 1
ATOM 1402 O O . ALA A 1 170 ? -22.088 5.440 16.031 1.00 62.09 170 ALA A O 1
ATOM 1403 N N . PRO A 1 171 ? -20.548 4.760 14.544 1.00 60.31 171 PRO A N 1
ATOM 1404 C CA . PRO A 1 171 ? -20.439 6.073 13.922 1.00 60.31 171 PRO A CA 1
ATOM 1405 C C . PRO A 1 171 ? -21.814 6.541 13.448 1.00 60.31 171 PRO A C 1
ATOM 1407 O O . PRO A 1 171 ? -22.465 5.829 1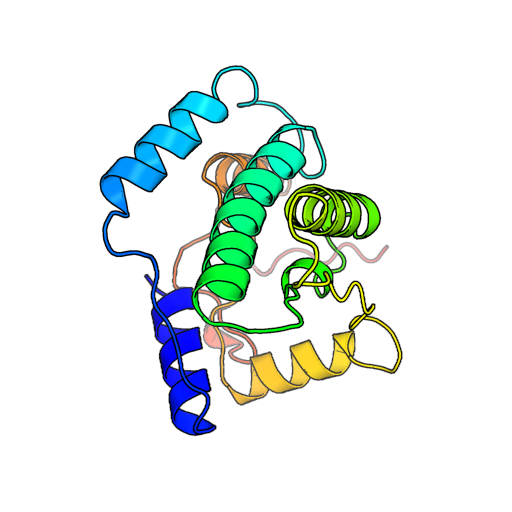2.681 1.00 60.31 171 PRO A O 1
ATOM 1410 N N . VAL A 1 172 ? -22.230 7.743 13.857 1.00 57.91 172 VAL A N 1
ATOM 1411 C CA . VAL A 1 172 ? -23.444 8.372 13.328 1.00 57.91 172 VAL A CA 1
ATOM 1412 C C . VAL A 1 172 ? -23.288 8.458 11.809 1.00 57.91 172 VAL A C 1
ATOM 1414 O O . VAL A 1 172 ? -22.406 9.158 11.304 1.00 57.91 172 VAL A O 1
ATOM 1417 N N . ARG A 1 173 ? -24.095 7.690 11.070 1.00 53.84 173 ARG A N 1
ATOM 1418 C CA . ARG A 1 173 ? -24.186 7.830 9.617 1.00 53.84 173 ARG A CA 1
ATOM 1419 C C . ARG A 1 173 ? -24.897 9.148 9.357 1.00 53.84 173 ARG A C 1
ATOM 1421 O O . ARG A 1 173 ? -26.098 9.253 9.561 1.00 53.84 173 ARG A O 1
ATOM 1428 N N . VAL A 1 174 ? -24.138 10.167 8.974 1.00 48.66 174 VAL A N 1
ATOM 1429 C CA . VAL A 1 174 ? -24.722 11.366 8.379 1.00 48.66 174 VAL A CA 1
ATOM 1430 C C . VAL A 1 174 ? -24.969 11.007 6.923 1.00 48.66 174 VAL A C 1
ATOM 1432 O O . VAL A 1 174 ? -24.015 10.919 6.144 1.00 48.66 174 VAL A O 1
ATOM 1435 N N . ASP A 1 175 ? -26.220 10.700 6.591 1.00 37.47 175 ASP A N 1
ATOM 1436 C CA . ASP A 1 175 ? -26.634 10.527 5.203 1.00 37.47 175 ASP A CA 1
ATOM 1437 C C . ASP A 1 175 ? -26.293 11.822 4.448 1.00 37.47 175 ASP A C 1
ATOM 1439 O O . ASP A 1 175 ? -26.639 12.921 4.888 1.00 37.47 175 ASP A O 1
ATOM 1443 N N . LYS A 1 176 ? -25.509 11.693 3.374 1.00 35.06 176 LYS A N 1
ATOM 1444 C CA . LYS A 1 176 ? -25.182 12.786 2.454 1.00 35.06 176 LYS A CA 1
ATOM 1445 C C . LYS A 1 176 ? -26.086 12.724 1.241 1.00 35.06 176 LYS A C 1
ATOM 1447 O O . LYS A 1 176 ? -26.278 11.591 0.746 1.00 35.06 176 LYS A O 1
#